Protein AF-A0A963PLS5-F1 (afdb_monomer_lite)

Structure (mmCIF, N/CA/C/O backbone):
data_AF-A0A963PLS5-F1
#
_entry.id   AF-A0A963PLS5-F1
#
loop_
_atom_site.group_PDB
_atom_site.id
_atom_site.type_symbol
_atom_site.label_atom_id
_atom_site.label_alt_id
_atom_site.label_comp_id
_atom_site.label_asym_id
_atom_site.label_entity_id
_atom_site.label_seq_id
_atom_site.pdbx_PDB_ins_code
_atom_site.Cartn_x
_atom_site.Cartn_y
_atom_site.Cartn_z
_atom_site.occupancy
_atom_site.B_iso_or_equiv
_atom_site.auth_seq_id
_atom_site.auth_comp_id
_atom_site.auth_asym_id
_atom_site.auth_atom_id
_atom_site.pdbx_PDB_model_num
ATOM 1 N N . ALA A 1 1 ? 14.383 -4.184 -4.568 1.00 76.06 1 ALA A N 1
ATOM 2 C CA . ALA A 1 1 ? 13.031 -3.919 -5.095 1.00 76.06 1 ALA A CA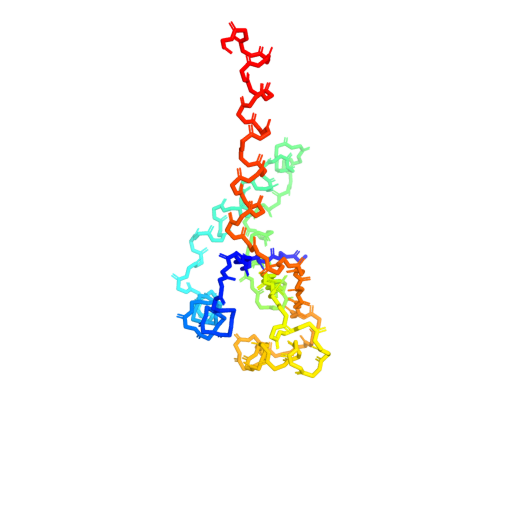 1
ATOM 3 C C . ALA A 1 1 ? 12.423 -2.811 -4.261 1.00 76.06 1 ALA A C 1
ATOM 5 O O . ALA A 1 1 ? 12.456 -2.933 -3.039 1.00 76.06 1 ALA A O 1
ATOM 6 N N . VAL A 1 2 ? 11.902 -1.762 -4.894 1.00 86.25 2 VAL A N 1
ATOM 7 C CA . VAL A 1 2 ? 11.069 -0.779 -4.194 1.00 86.25 2 VAL A CA 1
ATOM 8 C C . VAL A 1 2 ? 9.662 -1.335 -4.090 1.00 86.25 2 VAL A C 1
ATOM 10 O O . VAL A 1 2 ? 9.128 -1.894 -5.051 1.00 86.25 2 VAL A O 1
ATOM 13 N N . VAL A 1 3 ? 9.093 -1.233 -2.893 1.00 91.19 3 VAL A N 1
ATOM 14 C CA . VAL A 1 3 ? 7.727 -1.667 -2.627 1.00 91.19 3 VAL A CA 1
ATOM 15 C C . VAL A 1 3 ? 6.890 -0.429 -2.357 1.00 91.19 3 VAL A C 1
ATOM 17 O O . VAL A 1 3 ? 7.101 0.248 -1.357 1.00 91.19 3 VAL A O 1
ATOM 20 N N . VAL A 1 4 ? 5.962 -0.136 -3.261 1.00 92.19 4 VAL A N 1
ATOM 21 C CA . VAL A 1 4 ? 5.026 0.981 -3.132 1.00 92.19 4 VAL A CA 1
ATOM 22 C C . VAL A 1 4 ? 3.815 0.508 -2.341 1.00 92.19 4 VAL A C 1
ATOM 24 O O . VAL A 1 4 ? 3.273 -0.568 -2.614 1.00 92.19 4 VAL A O 1
ATOM 27 N N . PHE A 1 5 ? 3.422 1.282 -1.333 1.00 95.06 5 PHE A N 1
ATOM 28 C CA . PHE A 1 5 ? 2.306 0.945 -0.456 1.00 95.06 5 PHE A CA 1
ATOM 29 C C . PHE A 1 5 ? 1.089 1.793 -0.812 1.00 95.06 5 PHE A C 1
ATOM 31 O O . PHE A 1 5 ? 1.170 3.015 -0.839 1.00 95.06 5 PHE A O 1
ATOM 38 N N . GLU A 1 6 ? -0.042 1.134 -1.022 1.00 95.94 6 GLU A N 1
ATOM 39 C CA . GLU A 1 6 ? -1.360 1.760 -1.114 1.00 95.94 6 GLU A CA 1
ATOM 40 C C . GLU A 1 6 ? -2.212 1.219 0.036 1.00 95.94 6 GLU A C 1
ATOM 42 O O . GLU A 1 6 ? -3.037 0.316 -0.124 1.00 95.94 6 GLU A O 1
ATOM 47 N N . ASP A 1 7 ? -1.942 1.731 1.237 1.00 95.56 7 ASP A N 1
ATOM 48 C CA . ASP A 1 7 ? -2.626 1.318 2.457 1.00 95.56 7 ASP A CA 1
ATOM 49 C C . ASP A 1 7 ? -3.814 2.247 2.741 1.00 95.56 7 ASP A C 1
ATOM 51 O O . ASP A 1 7 ? -3.672 3.473 2.752 1.00 95.56 7 ASP A O 1
ATOM 55 N N . LYS A 1 8 ? -4.999 1.681 2.994 1.00 94.50 8 LYS A N 1
ATOM 56 C CA . LYS A 1 8 ? -6.234 2.452 3.206 1.00 94.50 8 LYS A CA 1
ATOM 57 C C . LYS A 1 8 ? -6.995 1.965 4.440 1.00 94.50 8 LYS A C 1
ATOM 59 O O . LYS A 1 8 ? -7.184 0.768 4.651 1.00 94.50 8 LYS A O 1
ATOM 64 N N . ALA A 1 9 ? -7.496 2.910 5.233 1.00 92.38 9 ALA A N 1
ATOM 65 C CA . ALA A 1 9 ? -8.443 2.652 6.316 1.00 92.38 9 ALA A CA 1
ATOM 66 C C . ALA A 1 9 ? -9.821 3.199 5.921 1.00 92.38 9 ALA A C 1
ATOM 68 O O . ALA A 1 9 ? -9.999 4.407 5.774 1.00 92.38 9 ALA A O 1
ATOM 69 N N . THR A 1 10 ? -10.787 2.310 5.703 1.00 91.12 10 THR A N 1
ATOM 70 C CA . THR A 1 10 ? -12.100 2.631 5.123 1.00 91.12 10 THR A CA 1
ATOM 71 C C . THR A 1 10 ? -13.167 1.643 5.590 1.00 91.12 10 THR A C 1
ATOM 73 O O . THR A 1 10 ? -12.866 0.486 5.887 1.00 91.12 10 THR A O 1
ATOM 76 N N . ASP A 1 11 ? -14.420 2.097 5.604 1.00 89.31 11 ASP A N 1
ATOM 77 C CA . ASP A 1 11 ? -15.593 1.240 5.811 1.00 89.31 11 ASP A CA 1
ATOM 78 C C . ASP A 1 11 ? -16.086 0.622 4.477 1.00 89.31 11 ASP A C 1
ATOM 80 O O . ASP A 1 11 ? -16.820 -0.363 4.477 1.00 89.31 11 ASP A O 1
ATOM 84 N N . ASN A 1 12 ? -15.626 1.144 3.329 1.00 92.75 12 ASN A N 1
ATOM 85 C CA . ASN A 1 12 ? -16.052 0.749 1.977 1.00 92.75 12 ASN A CA 1
ATOM 86 C C . ASN A 1 12 ? -14.910 0.083 1.191 1.00 92.75 12 ASN A C 1
ATOM 88 O O . ASN A 1 12 ? -14.525 0.533 0.111 1.00 92.75 12 ASN A O 1
ATOM 92 N N . ALA A 1 13 ? -14.342 -0.993 1.747 1.00 94.88 13 ALA A N 1
ATOM 93 C CA . ALA A 1 13 ? -13.084 -1.583 1.278 1.00 94.88 13 ALA A CA 1
ATOM 94 C C . ALA A 1 13 ? -13.037 -1.885 -0.233 1.00 94.88 13 ALA A C 1
ATOM 96 O O . ALA A 1 13 ? -12.074 -1.522 -0.909 1.00 94.88 13 ALA A O 1
ATOM 97 N N . ARG A 1 14 ? -14.080 -2.518 -0.789 1.00 95.81 14 ARG A N 1
ATOM 98 C CA . ARG A 1 14 ? -14.084 -2.898 -2.210 1.00 95.81 14 ARG A CA 1
ATOM 99 C C . ARG A 1 14 ? -14.086 -1.690 -3.141 1.00 95.81 14 ARG A C 1
ATOM 101 O O . ARG A 1 14 ? -13.363 -1.718 -4.138 1.00 95.81 14 ARG A O 1
ATOM 108 N N . ASP A 1 15 ? -14.896 -0.682 -2.834 1.00 97.00 15 ASP A N 1
ATOM 109 C CA . ASP A 1 15 ? -15.018 0.526 -3.651 1.00 97.00 15 ASP A CA 1
ATOM 110 C C . ASP A 1 15 ? -13.743 1.361 -3.557 1.00 97.00 15 ASP A C 1
ATOM 112 O O . ASP A 1 15 ? -13.192 1.734 -4.584 1.00 97.00 15 ASP A O 1
ATOM 116 N N . THR A 1 16 ? -13.177 1.531 -2.356 1.00 97.56 16 THR A N 1
ATOM 117 C CA . THR A 1 16 ? -11.870 2.185 -2.185 1.00 97.56 16 THR A CA 1
ATOM 118 C C . THR A 1 16 ? -10.773 1.486 -2.996 1.00 97.56 16 THR A C 1
ATOM 120 O O . THR A 1 16 ? -9.991 2.146 -3.671 1.00 97.56 16 THR A O 1
ATOM 123 N N . ILE A 1 17 ? -10.730 0.150 -3.006 1.00 97.88 17 ILE A N 1
ATOM 124 C CA . ILE A 1 17 ? -9.769 -0.571 -3.851 1.00 97.88 17 ILE A CA 1
ATOM 125 C C . ILE A 1 17 ? -10.019 -0.298 -5.343 1.00 97.88 17 ILE A C 1
ATOM 127 O O . ILE A 1 17 ? -9.078 -0.025 -6.083 1.00 97.88 17 ILE A O 1
ATOM 131 N N . ARG A 1 18 ? -11.280 -0.378 -5.793 1.00 97.69 18 ARG A N 1
ATOM 132 C CA . ARG A 1 18 ? -11.651 -0.223 -7.210 1.00 97.69 18 ARG A CA 1
ATOM 133 C C . ARG A 1 18 ? -11.354 1.173 -7.743 1.00 97.69 18 ARG A C 1
ATOM 135 O O . ARG A 1 18 ? -10.848 1.287 -8.852 1.00 97.69 18 ARG A O 1
ATOM 142 N N . ASP A 1 19 ? -11.752 2.183 -6.980 1.00 97.94 19 ASP A N 1
ATOM 143 C CA . ASP A 1 19 ? -11.951 3.542 -7.478 1.00 97.94 19 ASP A CA 1
ATOM 144 C C . ASP A 1 19 ? -10.812 4.487 -7.075 1.00 97.94 19 ASP A C 1
ATOM 146 O O . ASP A 1 19 ? -10.685 5.557 -7.660 1.00 97.94 19 ASP A O 1
ATOM 150 N N . ASP A 1 20 ? -9.977 4.094 -6.107 1.00 97.75 20 ASP A N 1
ATOM 151 C CA . ASP A 1 20 ? -8.828 4.881 -5.634 1.00 97.75 20 ASP A CA 1
ATOM 152 C C . ASP A 1 20 ? -7.514 4.101 -5.813 1.00 97.75 20 ASP A C 1
ATOM 154 O O . ASP A 1 20 ? -6.635 4.517 -6.570 1.00 97.75 20 ASP A O 1
ATOM 158 N N . VAL A 1 21 ? -7.405 2.904 -5.223 1.00 97.88 21 VAL A N 1
ATOM 159 C CA . VAL A 1 21 ? -6.137 2.148 -5.221 1.00 97.88 21 VAL A CA 1
ATOM 160 C C . VAL A 1 21 ? -5.723 1.680 -6.620 1.00 97.88 21 VAL A C 1
ATOM 162 O O . VAL A 1 21 ? -4.592 1.928 -7.037 1.00 97.88 21 VAL A O 1
ATOM 165 N N . TRP A 1 22 ? -6.606 1.005 -7.366 1.00 97.50 22 TRP A N 1
ATOM 166 C CA . TRP A 1 22 ? -6.270 0.527 -8.715 1.00 97.50 22 TRP A CA 1
ATOM 167 C C . TRP A 1 22 ? -5.900 1.661 -9.675 1.00 97.50 22 TRP A C 1
ATOM 169 O O . TRP A 1 22 ? -4.839 1.559 -10.296 1.00 97.50 22 TRP A O 1
ATOM 179 N N . PRO A 1 23 ? -6.667 2.764 -9.775 1.00 97.00 23 PRO A N 1
ATOM 180 C CA . PRO A 1 23 ? -6.268 3.906 -10.591 1.00 97.00 23 PRO A CA 1
ATOM 181 C C . PRO A 1 23 ? -4.909 4.492 -10.193 1.00 97.00 23 PRO A C 1
ATOM 183 O O . PRO A 1 23 ? -4.095 4.768 -11.075 1.00 97.00 23 PRO A O 1
ATOM 186 N N . GLY A 1 24 ? -4.629 4.627 -8.890 1.00 94.62 24 GLY A N 1
ATOM 187 C CA . GLY A 1 24 ? -3.346 5.132 -8.394 1.00 94.62 24 GLY A CA 1
ATOM 188 C C . GLY A 1 24 ? -2.162 4.253 -8.805 1.00 94.62 24 GLY A C 1
ATOM 189 O O . GLY A 1 24 ? -1.151 4.754 -9.301 1.00 94.62 24 GLY A O 1
ATOM 190 N N . ILE A 1 25 ? -2.313 2.933 -8.681 1.00 94.62 25 ILE A N 1
ATOM 191 C CA . ILE A 1 25 ? -1.309 1.957 -9.119 1.00 94.62 25 ILE A CA 1
ATOM 192 C C . ILE A 1 25 ? -1.111 1.997 -10.637 1.00 94.62 25 ILE A C 1
ATOM 194 O O . ILE A 1 25 ? 0.027 2.012 -11.103 1.00 94.62 25 ILE A O 1
ATOM 198 N N . VAL A 1 26 ? -2.195 2.057 -11.414 1.00 95.00 26 VAL A N 1
ATOM 199 C CA . VAL A 1 26 ? -2.120 2.127 -12.881 1.00 95.00 26 VAL A CA 1
ATOM 200 C C . VAL A 1 26 ? -1.410 3.404 -13.339 1.00 95.00 26 VAL A C 1
ATOM 202 O O . VAL A 1 26 ? -0.610 3.346 -14.271 1.00 95.00 26 VAL A O 1
ATOM 205 N N . ALA A 1 27 ? -1.649 4.541 -12.680 1.00 93.25 27 ALA A N 1
ATOM 206 C CA . ALA A 1 27 ? -0.935 5.788 -12.955 1.00 93.25 27 ALA A CA 1
ATOM 207 C C . ALA A 1 27 ? 0.578 5.649 -12.692 1.00 93.25 27 ALA A C 1
ATOM 209 O O . ALA A 1 27 ? 1.399 6.100 -13.490 1.00 93.25 27 ALA A O 1
ATOM 210 N N . LEU A 1 28 ? 0.965 4.959 -11.613 1.00 90.44 28 LEU A N 1
ATOM 211 C CA . LEU A 1 28 ? 2.373 4.670 -11.316 1.00 90.44 28 LEU A CA 1
ATOM 212 C C . LEU A 1 28 ? 3.006 3.738 -12.361 1.00 90.44 28 LEU A C 1
ATOM 214 O O . LEU A 1 28 ? 4.126 3.995 -12.795 1.00 90.44 28 LEU A O 1
ATOM 218 N N . GLU A 1 29 ? 2.305 2.689 -12.804 1.00 89.00 29 GLU A N 1
ATOM 219 C CA . GLU A 1 29 ? 2.813 1.776 -13.842 1.00 89.00 29 G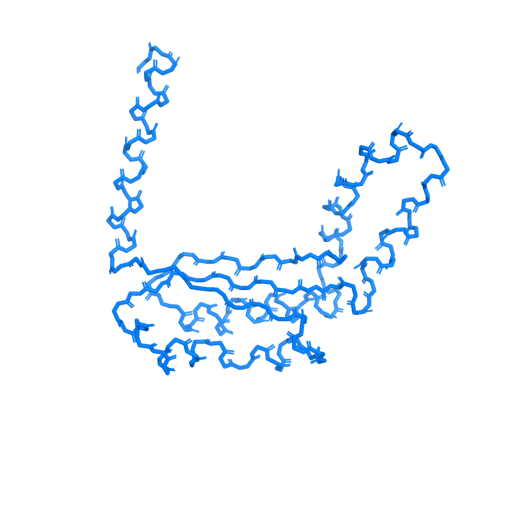LU A CA 1
ATOM 220 C C . GLU A 1 29 ? 2.965 2.463 -15.210 1.00 89.00 29 GLU A C 1
ATOM 222 O O . GLU A 1 29 ? 3.879 2.124 -15.963 1.00 89.00 29 GLU A O 1
ATOM 227 N N . LYS A 1 30 ? 2.124 3.462 -15.512 1.00 90.31 30 LYS A N 1
ATOM 228 C CA . LYS A 1 30 ? 2.234 4.307 -16.717 1.00 90.31 30 LYS A CA 1
ATOM 229 C C . LYS A 1 30 ? 3.326 5.376 -16.634 1.00 90.31 30 LYS A C 1
ATOM 231 O O . LYS A 1 30 ? 3.686 5.946 -17.659 1.00 90.31 30 LYS A O 1
ATOM 236 N N . GLY A 1 31 ? 3.867 5.625 -15.443 1.00 87.56 31 GLY A N 1
ATOM 237 C CA . GLY A 1 31 ? 4.867 6.666 -15.205 1.00 87.56 31 GLY A CA 1
ATOM 238 C C . GLY A 1 31 ? 4.287 8.061 -14.950 1.00 87.56 31 GLY A C 1
ATOM 239 O O . GLY A 1 31 ? 5.057 9.008 -14.823 1.00 87.56 31 GLY A O 1
ATOM 240 N N . ASP A 1 32 ? 2.966 8.200 -14.796 1.00 89.69 32 ASP A N 1
ATOM 241 C CA . ASP A 1 32 ? 2.293 9.493 -14.580 1.00 89.69 32 ASP A CA 1
ATOM 242 C C . ASP A 1 32 ? 2.698 10.156 -13.248 1.00 89.69 32 ASP A C 1
ATOM 244 O O . ASP A 1 32 ? 2.575 11.366 -13.081 1.00 89.69 32 ASP A O 1
ATOM 248 N N . ARG A 1 33 ? 3.199 9.354 -12.299 1.00 85.69 33 ARG A N 1
ATOM 249 C CA . ARG A 1 33 ? 3.665 9.770 -10.962 1.00 85.69 33 ARG A CA 1
ATOM 250 C C . ARG A 1 33 ? 5.137 9.414 -10.716 1.00 85.69 33 ARG A C 1
ATOM 252 O O . ARG A 1 33 ? 5.554 9.151 -9.589 1.00 85.69 33 ARG A O 1
ATOM 259 N N . LEU A 1 34 ? 5.937 9.339 -11.785 1.00 82.69 34 LEU A N 1
ATOM 260 C CA . LEU A 1 34 ? 7.347 8.939 -11.699 1.00 82.69 34 LEU A CA 1
ATOM 261 C C . LEU A 1 34 ? 8.190 9.929 -10.885 1.00 82.69 34 LEU A C 1
ATOM 263 O O . LEU A 1 34 ? 9.069 9.517 -10.139 1.00 82.69 34 LEU A O 1
ATOM 267 N N . ASN A 1 35 ? 7.901 11.223 -11.002 1.00 85.50 35 ASN A N 1
ATOM 268 C CA . ASN A 1 35 ? 8.570 12.288 -10.257 1.00 85.50 35 ASN A CA 1
ATOM 269 C C . ASN A 1 35 ? 8.454 12.110 -8.735 1.00 85.50 35 ASN A C 1
ATOM 271 O O . ASN A 1 35 ? 9.443 12.300 -8.032 1.00 85.50 35 ASN A O 1
ATOM 275 N N . GLU A 1 36 ? 7.275 11.720 -8.244 1.00 87.12 36 GLU A N 1
ATOM 276 C CA . GLU A 1 36 ? 7.046 11.447 -6.823 1.00 87.12 36 GLU A CA 1
ATOM 277 C C . GLU A 1 36 ? 7.914 10.273 -6.352 1.00 87.12 36 GLU A C 1
ATOM 279 O O . GLU A 1 36 ? 8.620 10.376 -5.352 1.00 87.12 36 GLU A O 1
ATOM 284 N N . LEU A 1 37 ? 7.930 9.175 -7.118 1.00 85.69 37 LEU A N 1
ATOM 285 C CA . LEU A 1 37 ? 8.756 8.011 -6.797 1.00 85.69 37 LEU A CA 1
ATOM 286 C C . LEU A 1 37 ? 10.255 8.333 -6.831 1.00 85.69 37 LEU A C 1
ATOM 288 O O . LEU A 1 37 ? 10.982 7.878 -5.952 1.00 85.69 37 LEU A O 1
ATOM 292 N N . SER A 1 38 ? 10.726 9.103 -7.817 1.00 85.56 38 SER A N 1
ATOM 293 C CA . SER A 1 38 ? 12.136 9.494 -7.905 1.00 85.56 38 SER A CA 1
ATOM 294 C C . SER A 1 38 ? 12.586 10.258 -6.665 1.00 85.56 38 SER A C 1
ATOM 296 O O . SER A 1 38 ? 13.626 9.929 -6.108 1.00 85.56 38 SER A O 1
ATOM 298 N N . GLN A 1 39 ? 11.794 11.231 -6.207 1.00 87.50 39 GLN A N 1
ATOM 299 C CA . GLN A 1 39 ? 12.135 12.045 -5.036 1.00 87.50 39 GLN A CA 1
ATOM 300 C C . GLN A 1 39 ? 12.236 11.205 -3.757 1.00 87.50 39 GLN A C 1
ATOM 302 O O . GLN A 1 39 ? 13.213 11.326 -3.020 1.00 87.50 39 GLN A O 1
ATOM 307 N N . GLU A 1 40 ? 11.269 10.317 -3.521 1.00 89.00 40 GLU A N 1
ATOM 308 C CA . GLU A 1 40 ? 11.274 9.434 -2.350 1.00 89.00 40 GLU A CA 1
ATOM 309 C C . GLU A 1 40 ? 12.447 8.441 -2.387 1.00 89.00 40 GLU A C 1
ATOM 311 O O . GLU A 1 40 ? 13.132 8.236 -1.384 1.00 89.00 40 GLU A O 1
ATOM 316 N N . VAL A 1 41 ? 12.728 7.843 -3.552 1.00 87.88 41 VAL A N 1
ATOM 317 C CA . VAL A 1 41 ? 13.843 6.895 -3.707 1.00 87.88 41 VAL A CA 1
ATOM 318 C C . VAL A 1 41 ? 15.193 7.591 -3.533 1.00 87.88 41 VAL A C 1
ATOM 320 O O . VAL A 1 41 ? 16.057 7.030 -2.859 1.00 87.88 41 VAL A O 1
ATOM 323 N N . SER A 1 42 ? 15.372 8.804 -4.069 1.00 86.88 42 SER A N 1
ATOM 324 C CA . SER A 1 42 ? 16.566 9.619 -3.813 1.00 86.88 42 SER A CA 1
ATOM 325 C C . SER A 1 42 ? 16.777 9.820 -2.314 1.00 86.88 42 SER A C 1
ATOM 327 O O . SER A 1 42 ? 17.816 9.421 -1.796 1.00 86.88 42 SER A O 1
ATOM 329 N N . GLY A 1 43 ? 15.756 10.302 -1.595 1.00 87.94 43 GLY A N 1
ATOM 330 C CA . GLY A 1 43 ? 15.850 10.548 -0.153 1.00 87.94 43 GLY A CA 1
ATOM 331 C C . GLY A 1 43 ? 16.212 9.303 0.666 1.00 87.94 43 GLY A C 1
ATOM 332 O O . GLY A 1 43 ? 16.974 9.382 1.629 1.00 87.94 43 GLY A O 1
ATOM 333 N N . MET A 1 44 ? 15.721 8.124 0.269 1.00 87.06 44 MET A N 1
ATOM 334 C CA . MET A 1 44 ? 16.092 6.857 0.917 1.00 87.06 44 MET A CA 1
ATOM 335 C C . MET A 1 44 ? 17.547 6.448 0.650 1.00 87.06 44 MET A C 1
ATOM 337 O O . MET A 1 44 ? 18.167 5.792 1.491 1.00 87.06 44 MET A O 1
ATOM 341 N N . LEU A 1 45 ? 18.086 6.795 -0.518 1.00 88.75 45 LEU A N 1
ATOM 342 C CA . LEU A 1 45 ? 19.436 6.433 -0.945 1.00 88.75 45 LEU A CA 1
ATOM 343 C C . LEU A 1 45 ? 20.492 7.485 -0.572 1.00 88.75 45 LEU A C 1
ATOM 345 O O . LEU A 1 45 ? 21.679 7.159 -0.587 1.00 88.75 45 LEU A O 1
ATOM 349 N N . ASP A 1 46 ? 20.096 8.689 -0.159 1.00 88.94 46 ASP A N 1
ATOM 350 C CA . ASP A 1 46 ? 21.009 9.778 0.217 1.00 88.94 46 ASP A CA 1
ATOM 351 C C . ASP A 1 46 ? 22.017 9.359 1.294 1.00 88.94 46 ASP A C 1
ATOM 353 O O . ASP A 1 46 ? 23.212 9.626 1.174 1.00 88.94 46 ASP A O 1
ATOM 357 N N . ALA A 1 47 ? 21.575 8.632 2.326 1.00 86.62 47 ALA A N 1
ATOM 358 C CA . ALA A 1 47 ? 22.471 8.138 3.373 1.00 86.62 47 ALA A CA 1
ATOM 359 C C . ALA A 1 47 ? 23.530 7.162 2.827 1.00 86.62 47 ALA A C 1
ATOM 361 O O . ALA A 1 47 ? 24.651 7.107 3.335 1.00 86.62 47 ALA A O 1
ATOM 362 N N . ARG A 1 48 ? 23.187 6.395 1.783 1.00 86.19 48 ARG A N 1
ATOM 363 C CA . ARG A 1 48 ? 24.116 5.482 1.111 1.00 86.19 48 ARG A CA 1
ATOM 364 C C . ARG A 1 48 ? 25.100 6.253 0.238 1.00 86.19 48 ARG A C 1
ATOM 366 O O . ARG A 1 48 ? 26.291 5.982 0.341 1.00 86.19 48 ARG A O 1
ATOM 373 N N . ALA A 1 49 ? 24.617 7.210 -0.551 1.00 87.50 49 ALA A N 1
ATOM 374 C CA . ALA A 1 49 ? 25.452 8.077 -1.380 1.00 87.50 49 ALA A CA 1
ATOM 375 C C . ALA A 1 49 ? 26.428 8.914 -0.532 1.00 87.50 49 ALA A C 1
ATOM 377 O O . ALA A 1 49 ? 27.592 9.068 -0.882 1.00 87.50 49 ALA A O 1
ATOM 378 N N . ALA A 1 50 ? 25.991 9.385 0.640 1.00 88.88 50 ALA A N 1
ATOM 379 C CA . ALA A 1 50 ? 26.845 10.111 1.578 1.00 88.88 50 ALA A CA 1
ATOM 380 C C . ALA A 1 50 ? 27.962 9.237 2.181 1.00 88.88 50 ALA A C 1
ATOM 382 O O . ALA A 1 50 ? 29.036 9.741 2.504 1.00 88.88 50 ALA A O 1
ATOM 383 N N . ALA A 1 51 ? 27.710 7.936 2.353 1.00 92.81 51 ALA A N 1
ATOM 384 C CA . ALA A 1 51 ? 28.673 6.986 2.906 1.00 92.81 51 ALA A CA 1
ATOM 385 C C . ALA A 1 51 ? 29.614 6.375 1.850 1.00 92.81 51 ALA A C 1
ATOM 387 O O . ALA A 1 51 ? 30.629 5.785 2.219 1.00 92.81 51 ALA A O 1
ATOM 388 N N . ASP A 1 52 ? 29.274 6.472 0.564 1.00 93.19 52 ASP A N 1
ATOM 389 C CA . ASP A 1 52 ? 30.008 5.868 -0.548 1.00 93.19 52 ASP A CA 1
ATOM 390 C C . ASP A 1 52 ? 30.003 6.797 -1.774 1.00 93.19 52 ASP A C 1
ATOM 392 O O . ASP A 1 52 ? 29.031 6.801 -2.531 1.00 93.19 52 ASP A O 1
ATOM 396 N N . PRO A 1 53 ? 31.083 7.572 -1.986 1.00 86.31 53 PRO A N 1
ATOM 397 C CA . PRO A 1 53 ? 31.191 8.517 -3.097 1.00 86.31 53 PRO A CA 1
ATOM 398 C C . PRO A 1 53 ? 31.169 7.881 -4.493 1.00 86.31 53 PRO A C 1
ATOM 400 O O . PRO A 1 53 ? 30.964 8.596 -5.470 1.00 86.31 53 PRO A O 1
ATOM 403 N N . GLU A 1 54 ? 31.407 6.570 -4.608 1.00 92.81 54 GLU A N 1
ATOM 404 C CA . GLU A 1 54 ? 31.350 5.841 -5.883 1.00 92.81 54 GLU A CA 1
ATOM 405 C C . GLU A 1 54 ? 29.948 5.283 -6.176 1.00 92.81 54 GLU A C 1
ATOM 407 O O . GLU A 1 54 ? 29.708 4.718 -7.245 1.00 92.81 54 GLU A O 1
ATOM 412 N N . PHE A 1 55 ? 29.001 5.429 -5.243 1.00 89.31 55 PHE A N 1
ATOM 413 C CA . PHE A 1 55 ? 27.634 4.974 -5.435 1.00 89.31 55 PHE A CA 1
ATOM 414 C C . PHE A 1 55 ? 26.916 5.823 -6.490 1.00 89.31 55 PHE A C 1
ATOM 416 O O . PHE A 1 55 ? 26.565 6.981 -6.258 1.00 89.31 55 PHE A O 1
ATOM 423 N N . ASP A 1 56 ? 26.644 5.215 -7.644 1.00 89.06 56 ASP A N 1
ATOM 424 C CA . ASP A 1 56 ? 25.869 5.828 -8.720 1.00 89.06 56 ASP A CA 1
ATOM 425 C C . ASP A 1 56 ? 24.374 5.863 -8.363 1.00 89.06 56 ASP A C 1
ATOM 427 O O . ASP A 1 56 ? 23.606 4.923 -8.611 1.00 89.06 56 ASP A O 1
ATOM 431 N N . LEU A 1 57 ? 23.978 6.971 -7.736 1.00 85.88 57 LEU A N 1
ATOM 432 C CA . LEU A 1 57 ? 22.610 7.233 -7.307 1.00 85.88 57 LEU A CA 1
ATOM 433 C C . LEU A 1 57 ? 21.633 7.269 -8.490 1.00 85.88 57 LEU A C 1
ATOM 435 O O . LEU A 1 57 ? 20.547 6.696 -8.393 1.00 85.88 57 LEU A O 1
ATOM 439 N N . ASP A 1 58 ? 22.020 7.880 -9.608 1.00 84.88 58 ASP A N 1
ATOM 440 C CA . ASP A 1 58 ? 21.152 8.036 -10.778 1.00 84.88 58 ASP A CA 1
ATOM 441 C C . ASP A 1 58 ? 20.834 6.676 -11.406 1.00 84.88 58 ASP A C 1
ATOM 443 O O . ASP A 1 58 ? 19.669 6.361 -11.673 1.00 84.88 58 ASP A O 1
ATOM 447 N N . THR A 1 59 ? 21.844 5.816 -11.557 1.00 86.38 59 THR A N 1
ATOM 448 C CA . THR A 1 59 ? 21.648 4.442 -12.036 1.00 86.38 59 THR A CA 1
ATOM 449 C C . THR A 1 59 ? 20.834 3.612 -11.043 1.00 86.38 59 THR A C 1
ATOM 451 O O . THR A 1 59 ? 19.973 2.826 -11.450 1.00 86.38 59 THR A O 1
ATOM 454 N N . ALA A 1 60 ? 21.051 3.777 -9.734 1.00 84.81 60 ALA A N 1
ATOM 455 C CA . ALA A 1 60 ? 20.269 3.079 -8.716 1.00 84.81 60 ALA A CA 1
ATOM 456 C C . ALA A 1 60 ? 18.782 3.472 -8.762 1.00 84.81 60 ALA A C 1
ATOM 458 O O . ALA A 1 60 ? 17.913 2.594 -8.694 1.00 84.81 60 ALA A O 1
ATOM 459 N N . ILE A 1 61 ? 18.488 4.764 -8.933 1.00 84.44 61 ILE A N 1
ATOM 460 C CA . ILE A 1 61 ? 17.132 5.287 -9.123 1.00 84.44 61 ILE A CA 1
ATOM 461 C C . ILE A 1 61 ? 16.537 4.718 -10.412 1.00 84.44 61 ILE A C 1
ATOM 463 O O . ILE A 1 61 ? 15.480 4.092 -10.360 1.00 84.44 61 ILE A O 1
ATOM 467 N N . ALA A 1 62 ? 17.226 4.849 -11.548 1.00 82.81 62 ALA A N 1
ATOM 468 C CA . ALA A 1 62 ? 16.743 4.367 -12.841 1.00 82.81 62 ALA A CA 1
ATOM 469 C C . ALA A 1 62 ? 16.413 2.866 -12.811 1.00 82.81 62 ALA A C 1
ATOM 471 O O . ALA A 1 62 ? 15.314 2.467 -13.192 1.00 82.81 62 ALA A O 1
ATOM 472 N N . ASN A 1 63 ? 17.304 2.034 -12.266 1.00 81.94 63 ASN A N 1
ATOM 473 C CA . ASN A 1 63 ? 17.085 0.589 -12.151 1.00 81.94 63 ASN A CA 1
ATOM 474 C C . ASN A 1 63 ? 15.905 0.239 -11.239 1.00 81.94 63 ASN A C 1
ATOM 476 O O . ASN A 1 63 ? 15.168 -0.713 -11.488 1.00 81.94 63 ASN A O 1
ATOM 480 N N . THR A 1 64 ? 15.713 1.011 -10.174 1.00 76.81 64 THR A N 1
ATOM 481 C CA . THR A 1 64 ? 14.623 0.813 -9.217 1.00 76.81 64 THR A CA 1
ATOM 482 C C . THR A 1 64 ? 13.272 1.256 -9.784 1.00 76.81 64 THR A C 1
ATOM 484 O O . THR A 1 64 ? 12.234 0.661 -9.477 1.00 76.81 64 THR A O 1
ATOM 487 N N . LEU A 1 65 ? 13.297 2.280 -10.637 1.00 74.00 65 LEU A N 1
ATOM 488 C CA . LEU A 1 65 ? 12.151 2.852 -11.328 1.00 74.00 65 LEU A CA 1
ATOM 489 C C . LEU A 1 65 ? 11.872 2.213 -12.692 1.00 74.00 65 LEU A C 1
ATOM 491 O O . LEU A 1 65 ? 10.904 2.609 -13.334 1.00 74.00 65 LEU A O 1
ATOM 495 N N . TRP A 1 66 ? 12.650 1.238 -13.158 1.00 71.81 66 TRP A N 1
ATOM 496 C CA . TRP A 1 66 ? 12.329 0.472 -14.365 1.00 71.81 66 TRP A CA 1
ATOM 497 C C . TRP A 1 66 ? 11.619 -0.851 -14.036 1.00 71.81 66 TRP A C 1
ATOM 499 O O . TRP A 1 66 ? 11.573 -1.308 -12.890 1.00 71.81 66 TRP A O 1
ATOM 509 N N . HIS A 1 67 ? 10.943 -1.414 -15.041 1.00 62.34 67 HIS A N 1
ATOM 510 C CA . HIS A 1 67 ? 9.998 -2.522 -14.871 1.00 62.34 67 HIS A CA 1
ATOM 511 C C . HIS A 1 67 ? 10.652 -3.772 -14.240 1.00 62.34 67 HIS A C 1
ATOM 513 O O . HIS A 1 67 ? 11.797 -4.096 -14.524 1.00 62.34 67 HIS A O 1
ATOM 519 N N . GLU A 1 68 ? 9.879 -4.459 -13.385 1.00 61.47 68 GLU A N 1
ATOM 520 C CA . GLU A 1 68 ? 10.218 -5.624 -12.530 1.00 61.47 68 GLU A CA 1
ATOM 521 C C . GLU A 1 68 ? 10.896 -5.350 -11.173 1.00 61.47 68 GLU A C 1
ATOM 523 O O . GLU A 1 68 ? 10.744 -6.159 -10.250 1.00 61.47 68 GLU A O 1
ATOM 528 N N . ALA A 1 69 ? 11.534 -4.192 -10.966 1.00 71.88 69 ALA A N 1
ATOM 529 C CA . ALA A 1 69 ? 12.051 -3.817 -9.642 1.00 71.88 69 ALA A CA 1
ATOM 530 C C . ALA A 1 69 ? 10.959 -3.285 -8.692 1.00 71.88 69 ALA A C 1
ATOM 532 O O . ALA A 1 69 ? 11.122 -3.360 -7.466 1.00 71.88 69 ALA A O 1
ATOM 533 N N . ARG A 1 70 ? 9.844 -2.785 -9.249 1.00 85.50 70 ARG A N 1
ATOM 534 C CA . ARG A 1 70 ? 8.683 -2.278 -8.504 1.00 85.50 70 ARG A CA 1
ATOM 535 C C . ARG A 1 70 ? 7.704 -3.381 -8.128 1.00 85.50 70 ARG A C 1
ATOM 537 O O . ARG A 1 70 ? 7.235 -4.151 -8.977 1.00 85.50 70 ARG A O 1
ATOM 544 N N . ARG A 1 71 ? 7.348 -3.393 -6.848 1.00 92.31 71 ARG A N 1
ATOM 545 C CA . ARG A 1 71 ? 6.309 -4.244 -6.264 1.00 92.31 71 ARG A CA 1
ATOM 546 C C . ARG A 1 71 ? 5.284 -3.367 -5.560 1.00 92.31 71 ARG A C 1
ATOM 548 O O . ARG A 1 71 ? 5.617 -2.281 -5.100 1.00 92.31 71 ARG A O 1
ATOM 555 N N . TYR A 1 72 ? 4.067 -3.866 -5.436 1.00 94.62 72 TYR A N 1
ATOM 556 C CA . TYR A 1 72 ? 2.965 -3.160 -4.803 1.00 94.62 72 TYR A CA 1
ATOM 557 C C . TYR A 1 72 ? 2.450 -3.963 -3.620 1.00 94.62 72 TYR A C 1
ATOM 559 O O . TYR A 1 72 ? 2.204 -5.171 -3.730 1.00 94.62 72 TYR A O 1
ATOM 567 N N . ARG A 1 73 ? 2.272 -3.277 -2.493 1.00 97.12 73 ARG A N 1
ATOM 568 C CA . ARG A 1 73 ? 1.516 -3.781 -1.353 1.00 97.12 73 ARG A CA 1
ATOM 569 C C . ARG A 1 73 ? 0.244 -2.963 -1.219 1.00 97.12 73 ARG A C 1
ATOM 571 O O . ARG A 1 73 ? 0.314 -1.747 -1.092 1.00 97.12 73 ARG A O 1
ATOM 578 N N . VAL A 1 74 ? -0.890 -3.645 -1.194 1.00 97.75 74 VAL A N 1
ATOM 579 C CA . VAL A 1 74 ? -2.174 -3.045 -0.839 1.00 97.75 74 VAL A CA 1
ATOM 580 C C . VAL A 1 74 ? -2.611 -3.623 0.492 1.00 97.75 74 VAL A C 1
ATOM 582 O O . VAL A 1 74 ? -2.814 -4.833 0.596 1.00 97.75 74 VAL A O 1
ATOM 585 N N . SER A 1 75 ? -2.752 -2.764 1.498 1.00 97.44 75 SER A N 1
ATOM 586 C CA . SER A 1 75 ? -3.327 -3.129 2.791 1.00 97.44 75 SER A CA 1
ATOM 587 C C . SER A 1 75 ? -4.644 -2.400 3.001 1.00 97.44 75 SER A C 1
ATOM 589 O O . SER A 1 75 ? -4.720 -1.186 2.819 1.00 97.44 75 SER A O 1
ATOM 591 N N . ILE A 1 76 ? -5.693 -3.118 3.402 1.00 96.62 76 ILE A N 1
ATOM 592 C CA . ILE A 1 76 ? -6.989 -2.493 3.681 1.00 96.62 76 ILE A CA 1
ATOM 593 C C . ILE A 1 76 ? -7.618 -2.982 4.978 1.00 96.62 76 ILE A C 1
ATOM 595 O O . ILE A 1 76 ? -7.516 -4.155 5.351 1.00 96.62 76 ILE A O 1
ATOM 599 N N . THR A 1 77 ? -8.305 -2.082 5.675 1.00 95.06 77 THR A N 1
ATOM 600 C CA . THR A 1 77 ? -9.134 -2.464 6.819 1.00 95.06 77 THR A CA 1
ATOM 601 C C . THR A 1 77 ? -10.386 -3.202 6.357 1.00 95.06 77 THR A C 1
ATOM 603 O O . THR A 1 77 ? -11.035 -2.799 5.392 1.00 95.06 77 THR A O 1
ATOM 606 N N . ILE A 1 78 ? -10.755 -4.263 7.069 1.00 95.25 78 ILE A N 1
ATOM 607 C CA . ILE A 1 78 ? -11.974 -5.036 6.823 1.00 95.25 78 ILE A CA 1
ATOM 608 C C . ILE A 1 78 ? -12.829 -5.121 8.087 1.00 95.25 78 ILE A C 1
ATOM 610 O O . ILE A 1 78 ? -12.302 -5.214 9.193 1.00 95.25 78 ILE A O 1
ATOM 614 N N . GLY A 1 79 ? -14.149 -5.127 7.913 1.00 92.06 79 GLY A N 1
ATOM 615 C CA . GLY A 1 79 ? -15.107 -5.529 8.944 1.00 92.06 79 GLY A CA 1
ATOM 616 C C . GLY A 1 79 ? -15.637 -6.944 8.705 1.00 92.06 79 GLY A C 1
ATOM 617 O O . GLY A 1 79 ? -15.086 -7.698 7.897 1.00 92.06 79 GLY A O 1
ATOM 618 N N . ASP A 1 80 ? -16.745 -7.281 9.362 1.00 92.56 80 ASP A N 1
ATOM 619 C CA . ASP A 1 80 ? -17.358 -8.618 9.308 1.00 92.56 80 ASP A CA 1
ATOM 620 C C . ASP A 1 80 ? -17.669 -9.091 7.882 1.00 92.56 80 ASP A C 1
ATOM 622 O O . ASP A 1 80 ? -17.441 -10.254 7.550 1.00 92.56 80 ASP A O 1
ATOM 626 N N . THR A 1 81 ? -18.092 -8.174 7.006 1.00 91.69 81 THR A N 1
ATOM 627 C CA . THR A 1 81 ? -18.445 -8.446 5.601 1.00 91.69 81 THR A CA 1
ATOM 628 C C . THR A 1 81 ? -17.350 -9.175 4.816 1.00 91.69 81 THR A C 1
ATOM 630 O O .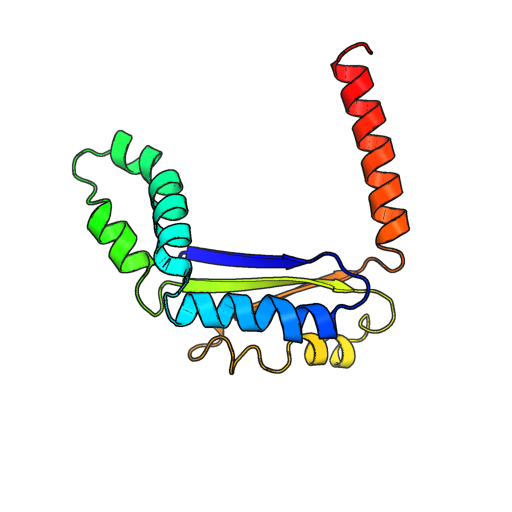 THR A 1 81 ? -17.659 -9.939 3.904 1.00 91.69 81 THR A O 1
ATOM 633 N N . HIS A 1 82 ? -16.074 -8.955 5.150 1.00 94.31 82 HIS A N 1
ATOM 634 C CA . HIS A 1 82 ? -14.933 -9.552 4.444 1.00 94.31 82 HIS A CA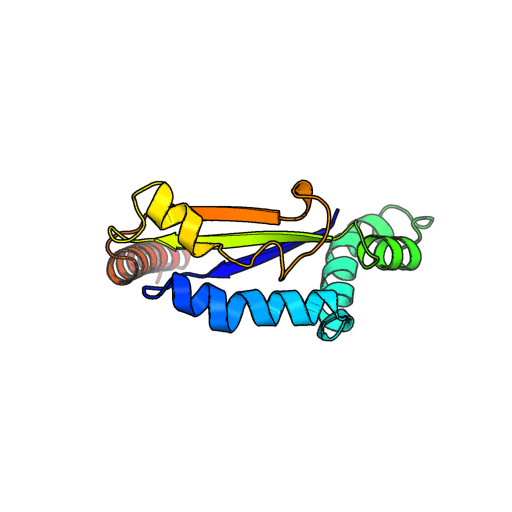 1
ATOM 635 C C . HIS A 1 82 ? -14.055 -10.422 5.358 1.00 94.31 82 HIS A C 1
ATOM 637 O O . HIS A 1 82 ? -12.903 -10.697 5.025 1.00 94.31 82 HIS A O 1
ATOM 643 N N . ASN A 1 83 ? -14.571 -10.847 6.516 1.00 93.19 83 ASN A N 1
ATOM 644 C CA . ASN A 1 83 ? -13.814 -11.671 7.464 1.00 93.19 83 ASN A CA 1
ATOM 645 C C . ASN A 1 83 ? -13.706 -13.149 7.019 1.00 93.19 83 ASN A C 1
ATOM 647 O O . ASN A 1 83 ? -12.823 -13.885 7.457 1.00 93.19 83 ASN A O 1
ATOM 651 N N . ASP A 1 84 ? -14.533 -13.567 6.062 1.00 95.56 84 ASP A N 1
ATOM 652 C CA . ASP A 1 84 ? -14.410 -14.846 5.359 1.00 95.56 84 ASP A CA 1
ATOM 653 C C . ASP A 1 84 ? -13.313 -14.824 4.268 1.00 95.56 84 ASP A C 1
ATOM 655 O O . ASP A 1 84 ? -13.015 -13.781 3.684 1.00 95.56 84 ASP A O 1
ATOM 659 N N . ALA A 1 85 ? -12.707 -15.981 3.982 1.00 95.31 85 ALA A N 1
ATOM 660 C CA . ALA A 1 85 ? -11.614 -16.114 3.020 1.00 95.31 85 ALA A CA 1
ATOM 661 C C . ALA A 1 85 ? -12.022 -15.760 1.581 1.00 95.31 85 ALA A C 1
ATOM 663 O O . ALA A 1 85 ? -11.297 -15.011 0.919 1.00 95.31 85 ALA A O 1
ATOM 664 N N . ASP A 1 86 ? -13.181 -16.224 1.111 1.00 96.31 86 ASP A N 1
ATOM 665 C CA . ASP A 1 86 ? -13.632 -15.957 -0.256 1.00 96.31 86 ASP A CA 1
ATOM 666 C C . ASP A 1 86 ? -14.069 -14.498 -0.402 1.00 96.31 86 ASP A C 1
ATOM 668 O O . ASP A 1 86 ? -13.770 -13.838 -1.402 1.00 96.31 86 ASP A O 1
ATOM 672 N N . ALA A 1 87 ? -14.755 -13.962 0.612 1.00 95.31 87 ALA A N 1
ATOM 673 C CA . ALA A 1 87 ? -15.113 -12.547 0.659 1.00 95.31 87 ALA A CA 1
ATOM 674 C C . ALA A 1 87 ? -13.876 -11.640 0.652 1.00 95.31 87 ALA A C 1
ATOM 676 O O . ALA A 1 87 ? -13.838 -10.655 -0.090 1.00 95.31 87 ALA A O 1
ATOM 677 N N . ARG A 1 88 ? -12.840 -12.008 1.411 1.00 96.19 88 ARG A N 1
ATOM 678 C CA . ARG A 1 88 ? -11.557 -11.304 1.441 1.00 96.19 88 ARG A CA 1
ATOM 679 C C . ARG A 1 88 ? -10.817 -11.385 0.112 1.00 96.19 88 ARG A C 1
ATOM 681 O O . ARG A 1 88 ? -10.322 -10.367 -0.357 1.00 96.19 88 ARG A O 1
ATOM 688 N N . ALA A 1 89 ? -10.774 -12.552 -0.530 1.00 95.69 89 ALA A N 1
ATOM 689 C CA . ALA A 1 89 ? -10.131 -12.707 -1.834 1.00 95.69 89 ALA A CA 1
ATOM 690 C C . ALA A 1 89 ? -10.785 -11.812 -2.905 1.00 95.69 89 ALA A C 1
ATOM 692 O O . ALA A 1 89 ? -10.091 -11.172 -3.696 1.00 95.69 89 ALA A O 1
ATOM 693 N N . ARG A 1 90 ? -12.122 -11.687 -2.889 1.00 96.69 90 ARG A N 1
ATOM 694 C CA . ARG A 1 90 ? -12.872 -10.842 -3.838 1.00 96.69 90 ARG A CA 1
ATOM 695 C C . ARG A 1 90 ? -12.572 -9.344 -3.725 1.00 96.69 90 ARG A C 1
ATOM 697 O O . ARG A 1 90 ? -12.791 -8.635 -4.710 1.00 96.69 90 ARG A O 1
ATOM 704 N N . LEU A 1 91 ? -12.063 -8.859 -2.586 1.00 97.19 91 LEU A N 1
ATOM 705 C CA . LEU A 1 91 ? -11.645 -7.457 -2.432 1.00 97.19 91 LEU A CA 1
ATOM 706 C C . LEU A 1 91 ? -10.593 -7.064 -3.466 1.00 97.19 91 LEU A C 1
ATOM 708 O O . LEU A 1 91 ? -10.657 -5.971 -4.022 1.00 97.19 91 LEU A O 1
ATOM 712 N N . PHE A 1 92 ? -9.671 -7.982 -3.755 1.00 97.62 92 PHE A N 1
ATOM 713 C CA . PHE A 1 92 ? -8.497 -7.728 -4.584 1.00 97.62 92 PHE A CA 1
ATOM 714 C C . PHE A 1 92 ? -8.679 -8.155 -6.045 1.00 97.62 92 PHE A C 1
ATOM 716 O O . PHE A 1 92 ? -7.708 -8.252 -6.794 1.00 97.62 92 PHE A O 1
ATOM 723 N N . LYS A 1 93 ? -9.920 -8.406 -6.484 1.00 97.81 93 LYS A N 1
ATOM 724 C CA . LYS A 1 93 ? -10.207 -8.695 -7.894 1.00 97.81 93 LYS A CA 1
ATOM 725 C C . LYS A 1 93 ? -9.715 -7.542 -8.786 1.00 97.81 93 LYS A C 1
ATOM 727 O O . LYS A 1 93 ? -10.082 -6.386 -8.551 1.00 97.81 93 LYS A O 1
ATOM 732 N N . GLY A 1 94 ? -8.943 -7.882 -9.823 1.00 97.38 94 GLY A N 1
ATOM 733 C CA . GLY A 1 94 ? -8.343 -6.937 -10.774 1.00 97.38 94 GLY A CA 1
ATOM 734 C C . GLY A 1 94 ? -6.951 -6.430 -10.378 1.00 97.38 94 GLY A C 1
ATOM 735 O O . GLY A 1 94 ? -6.411 -5.552 -11.049 1.00 97.38 94 GLY A O 1
ATOM 736 N N . PHE A 1 95 ? -6.349 -6.956 -9.303 1.00 97.19 95 PHE A N 1
ATOM 737 C CA . PHE A 1 95 ? -4.979 -6.589 -8.931 1.00 97.19 95 PHE A CA 1
ATOM 738 C C . PHE A 1 95 ? -3.966 -7.038 -9.995 1.00 97.19 95 PHE A C 1
ATOM 740 O O . PHE A 1 95 ? -2.968 -6.369 -10.246 1.00 97.19 95 PHE A O 1
ATOM 747 N N . ASP A 1 96 ? -4.220 -8.165 -10.646 1.00 96.75 96 ASP A N 1
ATOM 748 C CA . ASP A 1 96 ? -3.392 -8.681 -11.725 1.00 96.75 96 ASP A CA 1
ATOM 749 C C . ASP A 1 96 ? -3.499 -7.893 -13.028 1.00 96.75 96 ASP A C 1
ATOM 751 O O . ASP A 1 96 ? -2.482 -7.723 -13.700 1.00 96.75 96 ASP A O 1
ATOM 755 N N . ASP A 1 97 ? -4.675 -7.343 -13.318 1.00 97.12 97 ASP A N 1
ATOM 756 C CA . ASP A 1 97 ? -4.868 -6.391 -14.415 1.00 97.12 97 ASP A CA 1
ATOM 757 C C . ASP A 1 97 ? -4.187 -5.041 -14.120 1.00 97.12 97 ASP A C 1
ATOM 759 O O . ASP A 1 97 ? -3.621 -4.410 -15.012 1.00 97.12 97 ASP A O 1
ATOM 763 N N . SER A 1 98 ? -4.219 -4.602 -12.855 1.00 96.25 98 SER A N 1
ATOM 764 C CA . SER A 1 98 ? -3.645 -3.317 -12.421 1.00 96.25 98 SER A CA 1
ATOM 765 C C . SER A 1 98 ? -2.118 -3.354 -12.304 1.00 96.25 98 SER A C 1
ATOM 767 O O . SER A 1 98 ? -1.458 -2.343 -12.526 1.00 96.25 98 SER A O 1
ATOM 769 N N . VAL A 1 99 ? -1.552 -4.515 -11.953 1.00 94.44 99 VAL A N 1
ATOM 770 C CA . VAL A 1 99 ? -0.105 -4.775 -11.894 1.00 94.44 99 VAL A CA 1
ATOM 771 C C . VAL A 1 99 ? 0.183 -6.062 -12.667 1.00 94.44 99 VAL A C 1
ATOM 773 O O . VAL A 1 99 ? 0.189 -7.147 -12.072 1.00 94.44 99 VAL A O 1
ATOM 776 N N . PRO A 1 100 ? 0.429 -5.985 -13.983 1.00 92.69 100 PRO A N 1
ATOM 777 C CA . PRO A 1 100 ? 0.686 -7.169 -14.793 1.00 92.69 100 PRO A CA 1
ATOM 778 C C . PRO A 1 100 ? 2.027 -7.840 -14.442 1.00 92.69 100 PRO A C 1
ATOM 780 O O . PRO A 1 100 ? 2.904 -7.270 -13.787 1.00 92.69 100 PRO A O 1
ATOM 783 N N . GLY A 1 101 ? 2.206 -9.080 -14.898 1.00 91.69 101 GLY A N 1
ATOM 784 C CA . GLY A 1 101 ? 3.434 -9.856 -14.698 1.00 91.69 101 GLY A CA 1
ATOM 785 C C . GLY A 1 101 ? 3.396 -10.790 -13.484 1.00 91.69 101 GLY A C 1
ATOM 786 O O . GLY A 1 101 ? 2.338 -11.282 -13.081 1.00 91.69 101 GLY A O 1
ATOM 787 N N . ALA A 1 102 ? 4.577 -11.091 -12.934 1.00 92.44 102 ALA A N 1
ATOM 788 C CA . ALA A 1 102 ? 4.746 -12.121 -11.913 1.00 92.44 102 ALA A CA 1
ATOM 789 C C . ALA A 1 102 ? 3.965 -11.820 -10.622 1.00 92.44 102 ALA A C 1
ATOM 791 O O . ALA A 1 102 ? 3.980 -10.699 -10.112 1.00 92.44 102 ALA A O 1
ATOM 792 N N . ALA A 1 103 ? 3.367 -12.854 -10.019 1.00 93.31 103 ALA A N 1
ATOM 793 C CA . ALA A 1 103 ? 2.595 -12.722 -8.780 1.00 93.31 103 ALA A CA 1
ATOM 794 C C . ALA A 1 103 ? 3.403 -12.117 -7.617 1.00 93.31 103 ALA A C 1
ATOM 796 O O . ALA A 1 103 ? 2.843 -11.400 -6.797 1.00 93.31 103 ALA A O 1
ATOM 797 N N . ALA A 1 104 ? 4.727 -12.316 -7.589 1.00 92.69 104 ALA A N 1
ATOM 798 C CA . ALA A 1 104 ? 5.624 -11.725 -6.593 1.00 92.69 104 ALA A CA 1
ATOM 799 C C . ALA A 1 104 ? 5.652 -10.180 -6.601 1.00 92.69 104 ALA A C 1
ATOM 801 O O . ALA A 1 104 ? 6.164 -9.574 -5.658 1.00 92.69 104 ALA A O 1
ATOM 802 N N . ARG A 1 105 ? 5.110 -9.531 -7.643 1.00 93.06 105 ARG A N 1
ATOM 803 C CA . ARG A 1 105 ? 4.934 -8.073 -7.701 1.00 93.06 105 ARG A CA 1
ATOM 804 C C . ARG A 1 105 ? 3.746 -7.574 -6.878 1.00 93.06 105 ARG A C 1
ATOM 806 O O . ARG A 1 105 ? 3.657 -6.373 -6.651 1.00 93.06 105 ARG A O 1
ATOM 813 N N . ARG A 1 106 ? 2.845 -8.462 -6.452 1.00 95.56 106 ARG A N 1
ATOM 814 C CA . ARG A 1 106 ? 1.552 -8.119 -5.852 1.00 95.56 106 ARG A CA 1
ATOM 815 C C . ARG A 1 106 ? 1.435 -8.741 -4.470 1.00 95.56 106 ARG A C 1
ATOM 817 O O . ARG A 1 106 ? 1.464 -9.961 -4.325 1.00 95.56 106 ARG A O 1
ATOM 824 N N . ARG A 1 107 ? 1.268 -7.902 -3.452 1.00 96.69 107 ARG A N 1
ATOM 825 C CA . ARG A 1 107 ? 0.968 -8.330 -2.087 1.00 96.69 107 ARG A CA 1
ATOM 826 C C . ARG A 1 107 ? -0.318 -7.667 -1.616 1.00 96.69 107 ARG A C 1
ATOM 828 O O . ARG A 1 107 ? -0.439 -6.449 -1.677 1.00 96.69 107 ARG A O 1
ATOM 835 N N . ALA A 1 108 ? -1.259 -8.479 -1.157 1.00 97.12 108 ALA A N 1
ATOM 836 C CA . ALA A 1 108 ? -2.525 -8.033 -0.601 1.00 97.12 108 ALA A CA 1
ATOM 837 C C . ALA A 1 108 ? -2.581 -8.434 0.874 1.00 97.12 108 ALA A C 1
ATOM 839 O O . ALA A 1 108 ? -2.449 -9.615 1.195 1.00 97.12 108 ALA A O 1
ATOM 840 N N . ASP A 1 109 ? -2.763 -7.457 1.753 1.00 96.75 109 ASP A N 1
ATOM 841 C CA . ASP A 1 109 ? -2.898 -7.655 3.191 1.00 96.75 109 ASP A CA 1
ATOM 842 C C . ASP A 1 109 ? -4.242 -7.063 3.662 1.00 96.75 109 ASP A C 1
ATOM 844 O O . ASP A 1 109 ? -4.783 -6.121 3.078 1.00 96.75 109 ASP A O 1
ATOM 848 N N . THR A 1 110 ? -4.810 -7.618 4.732 1.00 96.44 110 THR A N 1
ATOM 849 C CA . THR A 1 110 ? -6.014 -7.063 5.367 1.00 96.44 110 THR A CA 1
ATOM 850 C C . THR A 1 110 ? -5.844 -6.977 6.867 1.00 96.44 110 THR A C 1
ATOM 852 O O . THR A 1 110 ? -5.275 -7.886 7.472 1.00 96.44 110 THR A O 1
ATOM 855 N N . ILE A 1 111 ? -6.426 -5.948 7.476 1.00 94.00 111 ILE A N 1
ATOM 856 C CA . ILE A 1 111 ? -6.492 -5.803 8.932 1.00 94.00 111 ILE A CA 1
ATOM 857 C C . ILE A 1 111 ? -7.957 -5.824 9.356 1.00 94.00 111 ILE A C 1
ATOM 859 O O . ILE A 1 111 ? -8.740 -4.973 8.939 1.00 94.00 111 ILE A O 1
ATOM 863 N N . TYR A 1 112 ? -8.333 -6.788 10.192 1.00 93.69 112 TYR A N 1
ATOM 864 C CA . TYR A 1 112 ? -9.695 -6.889 10.704 1.00 93.69 112 TYR A CA 1
ATOM 865 C C . TYR A 1 112 ? -9.943 -5.882 11.834 1.00 93.69 112 TYR A C 1
ATOM 867 O O . TYR A 1 112 ? -9.348 -5.972 12.908 1.00 93.69 112 TYR A O 1
ATOM 875 N N . LEU A 1 113 ? -10.828 -4.922 11.567 1.00 91.44 113 LEU A N 1
ATOM 876 C CA . LEU A 1 113 ? -11.288 -3.871 12.468 1.00 91.44 113 LEU A CA 1
ATOM 877 C C . LEU A 1 113 ? -12.811 -3.711 12.290 1.00 91.44 113 LEU A C 1
ATOM 879 O O . LEU A 1 113 ? -13.242 -2.883 11.487 1.00 91.44 113 LEU A O 1
ATOM 883 N N . PRO A 1 114 ? -13.642 -4.469 13.032 1.00 86.31 114 PRO A N 1
ATOM 884 C CA . PRO A 1 114 ? -15.098 -4.483 12.838 1.00 86.31 114 PRO A CA 1
ATOM 885 C C . PRO A 1 114 ? -15.748 -3.109 13.043 1.00 86.31 114 PRO A C 1
ATOM 887 O O . PRO A 1 114 ? -16.768 -2.804 12.435 1.00 86.31 114 PRO A O 1
ATOM 890 N N . THR A 1 115 ? -15.135 -2.249 13.861 1.00 88.00 115 THR A N 1
ATOM 891 C CA . THR A 1 115 ? -15.580 -0.873 14.119 1.00 88.00 115 THR A CA 1
ATOM 892 C C . THR A 1 115 ? -14.428 0.122 13.932 1.00 88.00 115 THR A C 1
ATOM 894 O O . THR A 1 115 ? -14.014 0.799 14.875 1.00 88.00 115 THR A O 1
ATOM 897 N N . MET A 1 116 ? -13.901 0.235 12.704 1.00 86.81 116 MET A N 1
ATOM 898 C CA . MET A 1 116 ? -12.728 1.064 12.361 1.00 86.81 116 MET A CA 1
ATOM 899 C C . MET A 1 116 ? -12.778 2.479 12.963 1.00 86.81 116 MET A C 1
ATOM 901 O O . MET A 1 116 ? -11.831 2.901 13.629 1.00 86.81 116 MET A O 1
ATOM 905 N N . ARG A 1 117 ? -13.909 3.184 12.823 1.00 88.12 117 ARG A N 1
ATOM 906 C CA . ARG A 1 117 ? -14.118 4.533 13.388 1.00 88.12 117 ARG A CA 1
ATOM 907 C C . ARG A 1 117 ? -13.935 4.577 14.907 1.00 88.12 117 ARG A C 1
ATOM 909 O O . ARG A 1 117 ? -13.228 5.441 15.421 1.00 88.12 117 ARG A O 1
ATOM 916 N N . SER A 1 118 ? -14.565 3.647 15.625 1.00 90.94 118 SER A N 1
ATOM 917 C CA . SER A 1 118 ? -14.500 3.580 17.092 1.00 90.94 118 SER A CA 1
ATOM 918 C C . SER A 1 118 ? -13.101 3.191 17.571 1.00 90.94 118 SER A C 1
ATOM 920 O O . SER A 1 118 ? -12.579 3.772 18.528 1.00 90.94 118 SER A O 1
ATOM 922 N N . TRP A 1 119 ? -12.466 2.256 16.861 1.00 90.06 119 TRP A N 1
ATOM 923 C CA . TRP A 1 119 ? -11.096 1.840 17.126 1.00 90.06 119 TRP A CA 1
ATOM 924 C C . TRP A 1 119 ? -10.122 3.015 16.978 1.00 90.06 119 TRP A C 1
ATOM 926 O O . TRP A 1 119 ? -9.354 3.294 17.899 1.00 90.06 119 TRP A O 1
ATOM 936 N N . MET A 1 120 ? -10.213 3.764 15.874 1.00 90.62 120 MET A N 1
ATOM 937 C CA . MET A 1 120 ? -9.345 4.914 15.609 1.00 90.62 120 MET A CA 1
ATOM 938 C C . MET A 1 120 ? -9.558 6.037 16.630 1.00 90.62 120 MET A C 1
ATOM 940 O O . MET A 1 120 ? -8.589 6.596 17.140 1.00 90.62 120 MET A O 1
ATOM 944 N N . ALA A 1 121 ? -10.812 6.330 16.991 1.00 94.56 121 ALA A N 1
ATOM 945 C CA . ALA A 1 121 ? -11.126 7.316 18.026 1.00 94.56 121 ALA A CA 1
ATOM 946 C C . ALA A 1 121 ? -10.513 6.928 19.384 1.00 94.56 121 ALA A C 1
ATOM 948 O O . ALA A 1 121 ? -9.902 7.756 20.062 1.00 94.56 121 ALA A O 1
ATOM 949 N N . SER A 1 122 ? -10.614 5.649 19.753 1.00 94.88 122 SER A N 1
ATOM 950 C CA . SER A 1 122 ? -10.037 5.118 20.992 1.00 94.88 122 SER A CA 1
ATOM 951 C C . SER A 1 122 ? -8.508 5.167 20.987 1.00 94.88 122 SER A C 1
ATOM 953 O O . SER A 1 122 ? -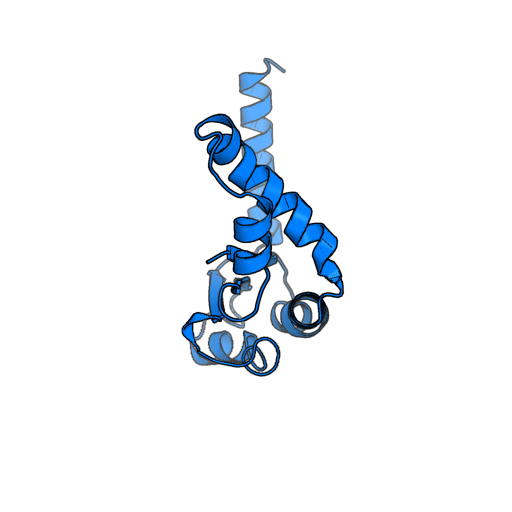7.895 5.496 22.005 1.00 94.88 122 SER A O 1
ATOM 955 N N . PHE A 1 123 ? -7.880 4.859 19.850 1.00 93.62 123 PHE A N 1
ATOM 956 C CA . PHE A 1 123 ? -6.434 4.970 19.678 1.00 93.62 123 PHE A CA 1
ATOM 957 C C . PHE A 1 123 ? -5.969 6.425 19.810 1.00 93.62 123 PHE A C 1
ATOM 959 O O . PHE A 1 123 ? -5.094 6.718 20.626 1.00 93.62 123 PHE A O 1
ATOM 966 N N . ALA A 1 124 ? -6.610 7.349 19.090 1.00 96.62 124 ALA A N 1
ATOM 967 C CA . ALA A 1 124 ? -6.293 8.771 19.138 1.00 96.62 124 ALA A CA 1
ATOM 968 C C . ALA A 1 124 ? -6.407 9.336 20.562 1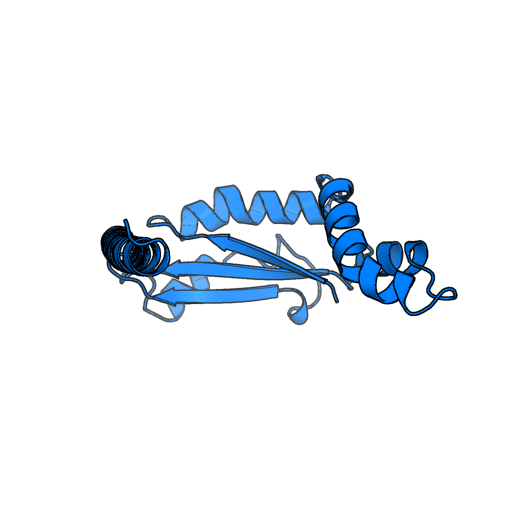.00 96.62 124 ALA A C 1
ATOM 970 O O . ALA A 1 124 ? -5.497 10.022 21.024 1.00 96.62 124 ALA A O 1
ATOM 971 N N . ALA A 1 125 ? -7.465 8.985 21.301 1.00 97.94 125 ALA A N 1
ATOM 972 C CA . ALA A 1 125 ? -7.634 9.409 22.690 1.00 97.94 125 ALA A CA 1
ATOM 973 C C . ALA A 1 125 ? -6.455 8.978 23.584 1.00 97.94 125 ALA A C 1
ATOM 975 O O . ALA A 1 125 ? -5.947 9.777 24.373 1.00 97.94 125 ALA A O 1
ATOM 976 N N . ARG A 1 126 ? -5.967 7.740 23.429 1.00 97.69 126 ARG A N 1
ATOM 977 C CA . ARG A 1 126 ? -4.804 7.228 24.179 1.00 97.69 126 ARG A CA 1
ATOM 978 C C . ARG A 1 126 ? -3.518 7.965 23.815 1.00 97.69 126 ARG A C 1
ATOM 980 O O . ARG A 1 126 ? -2.741 8.309 24.705 1.00 97.69 126 ARG A O 1
ATOM 987 N N . VAL A 1 127 ? -3.301 8.225 22.526 1.00 97.56 127 VAL A N 1
ATOM 988 C CA . VAL A 1 127 ? -2.128 8.969 22.045 1.00 97.56 127 VAL A CA 1
ATOM 989 C C . VAL A 1 127 ? -2.144 10.400 22.577 1.00 97.56 127 VAL A C 1
ATOM 991 O O . VAL A 1 127 ? -1.129 10.855 23.094 1.00 97.56 127 VAL A O 1
ATOM 994 N N . ILE A 1 128 ? -3.294 11.080 22.548 1.00 97.38 128 ILE A N 1
ATOM 995 C CA . ILE A 1 128 ? -3.452 12.435 23.097 1.00 97.38 128 ILE A CA 1
ATOM 996 C C . ILE A 1 128 ? -3.069 12.469 24.578 1.00 97.38 128 ILE A C 1
ATOM 998 O O . ILE A 1 128 ? -2.286 13.326 24.980 1.00 97.38 128 ILE A O 1
ATOM 1002 N N . VAL A 1 129 ? -3.570 11.525 25.383 1.00 97.75 129 VAL A N 1
ATOM 1003 C CA . VAL A 1 129 ? -3.205 11.420 26.807 1.00 97.75 129 VAL A CA 1
ATOM 1004 C C . VAL A 1 129 ? -1.696 11.232 26.977 1.00 97.75 129 VAL A C 1
ATOM 1006 O O . VAL A 1 129 ? -1.092 11.857 27.847 1.00 97.75 129 VAL A O 1
ATOM 1009 N N . LYS A 1 130 ? -1.062 10.404 26.137 1.00 97.62 130 LYS A N 1
ATOM 1010 C CA . LYS A 1 130 ? 0.380 10.158 26.232 1.00 97.62 130 LYS A CA 1
ATOM 1011 C C . LYS A 1 130 ? 1.215 11.369 25.818 1.00 97.62 130 LYS A C 1
ATOM 1013 O O . LYS A 1 130 ? 2.194 11.664 26.494 1.00 97.62 130 LYS A O 1
ATOM 1018 N N . ILE A 1 131 ? 0.830 12.067 24.750 1.00 97.44 131 ILE A N 1
ATOM 1019 C CA . ILE A 1 131 ? 1.495 13.298 24.302 1.00 97.44 131 ILE A CA 1
ATOM 1020 C C . ILE A 1 131 ? 1.420 14.356 25.401 1.00 97.44 131 ILE A C 1
ATOM 1022 O O . ILE A 1 131 ? 2.446 14.920 25.757 1.00 97.44 131 ILE A O 1
ATOM 1026 N N . LYS A 1 132 ? 0.238 14.554 25.990 1.00 96.88 132 LYS A N 1
ATOM 1027 C CA . LYS A 1 132 ? 0.011 15.445 27.135 1.00 96.88 132 LYS A CA 1
ATOM 1028 C C . LYS A 1 132 ? 0.938 15.146 28.315 1.00 96.88 132 LYS A C 1
ATOM 1030 O O . LYS A 1 132 ? 1.677 16.012 28.772 1.00 96.88 132 LYS A O 1
ATOM 1035 N N . ALA A 1 133 ? 1.014 13.874 28.705 1.00 96.25 133 ALA A N 1
ATOM 1036 C CA . ALA A 1 133 ? 1.914 13.428 29.767 1.00 96.25 133 ALA A CA 1
ATOM 1037 C C . ALA A 1 133 ? 3.407 13.658 29.454 1.00 96.25 133 ALA A C 1
ATOM 1039 O O . ALA A 1 133 ? 4.178 13.914 30.370 1.00 96.25 133 ALA A O 1
ATOM 1040 N N . ILE A 1 134 ? 3.831 13.546 28.189 1.00 96.50 134 ILE A N 1
ATOM 1041 C CA . ILE A 1 134 ? 5.223 13.812 27.777 1.00 96.50 134 ILE A CA 1
ATOM 1042 C C . ILE A 1 134 ? 5.502 15.319 27.727 1.00 96.50 134 ILE A C 1
ATOM 1044 O O . ILE A 1 134 ? 6.583 15.760 28.105 1.00 96.50 134 ILE A O 1
ATOM 1048 N N . ALA A 1 135 ? 4.537 16.103 27.257 1.00 94.25 135 ALA A N 1
ATOM 1049 C CA . ALA A 1 135 ? 4.660 17.543 27.081 1.00 94.25 135 ALA A CA 1
ATOM 1050 C C . ALA A 1 135 ? 4.369 18.351 28.363 1.00 94.25 135 ALA A C 1
ATOM 1052 O O . ALA A 1 135 ? 4.489 19.573 28.331 1.00 94.25 135 ALA A O 1
ATOM 1053 N N . ASN A 1 136 ? 4.025 17.694 29.482 1.00 85.56 136 ASN A N 1
ATOM 1054 C CA . ASN A 1 136 ? 3.603 18.321 30.744 1.00 85.56 136 ASN A CA 1
ATOM 1055 C C . ASN A 1 136 ? 2.434 19.318 30.579 1.00 85.56 136 ASN A C 1
ATOM 1057 O O . ASN A 1 136 ? 2.411 20.367 31.225 1.00 85.56 136 ASN A O 1
ATOM 1061 N N . VAL A 1 137 ? 1.466 18.986 29.719 1.00 60.94 137 VAL A N 1
ATOM 1062 C CA . VAL A 1 137 ? 0.244 19.774 29.442 1.00 60.94 137 VAL A CA 1
ATOM 1063 C C . VAL A 1 137 ? -1.009 18.914 29.451 1.00 60.94 137 VAL A C 1
ATOM 1065 O O . VAL A 1 137 ? -0.885 17.687 29.260 1.00 60.94 137 VAL A O 1
#

Sequence (137 aa):
AVVVFEDKATDNARDTIRDDVWPGIVALEKGDRLNELSQEVSGMLDARAAADPEFDLDTAIANTLWHEARRYRVSITIGDTHNDADARARLFKGFDDSVPGAAARRRADTIYLPTMRSWMASFAARVIVKIKAIANV

Radius of gyration: 18.91 Å; chains: 1; bounding box: 50×36×48 Å

pLDDT: mean 91.2, std 7.06, range [60.94, 97.94]

Secondary structure (DSSP, 8-state):
-EEEEEEE--S-HHHHIIIIIHHHHHHHHHTTTHHHHHHHHHHHHHHHHHH-TT--HHHHHHHHHSTTSEEEEEEEEE-GGG-SHHHHHHHTTTHHHHS-S-GGGEEEEEEE-TTHHHHHHHHHHHHHHHHHHHHT-

Foldseek 3Di:
DDEAEDEDEDAPLLCCCVPPVLVVLLCLVVCVCVVVQLVVQLVVCVVVCVVDVPDPSVVVSVVCSDPPNAAYEYEYEDAPQQPDPVSVVSSCPCVCVSPPDDPRRYHYHYDYDNPSPVVVVVVVVVVVVVVCVVVVD